Protein AF-A0A832JPB4-F1 (afdb_monomer)

Mean predicted aligned error: 13.83 Å

Sequence (116 aa):
MLIVQRLRRESSRRLRVWVLDAMLLGGAGLLALEHLWAGEIVPWPPFLTSMAAAADLVAILNETLFVGGALTVATTGVWALILLATKTNSRTWSLKETDLLGKPFKRLAQNNRAPS

Foldseek 3Di:
DVVVVVVVVVVVVVVLVVVLVCLLCVVVVVVVVVCVVVVCADPDPPRGVPDPDPVVVVVVVVVCCVVSVVVSVVSVVVSVVVVVVVVVVVVVVVVCVCVVVVVVVVVVVVVVPDDD

Structure (mmCIF, N/CA/C/O backbone):
data_AF-A0A832JPB4-F1
#
_entry.id   AF-A0A832JPB4-F1
#
loop_
_atom_site.group_PDB
_atom_site.id
_atom_site.type_symbol
_atom_site.label_atom_id
_atom_site.label_alt_id
_atom_site.label_comp_id
_atom_site.label_asym_id
_atom_site.label_entity_id
_atom_site.label_seq_id
_atom_site.pdbx_PDB_ins_code
_atom_site.Cartn_x
_atom_site.Cartn_y
_atom_site.Cartn_z
_atom_site.occupancy
_atom_site.B_iso_or_equiv
_atom_site.auth_seq_id
_atom_site.auth_comp_id
_atom_site.auth_asym_id
_atom_site.auth_atom_id
_atom_site.pdbx_PDB_model_num
ATOM 1 N N . MET A 1 1 ? -20.373 -15.500 25.242 1.00 54.66 1 MET A N 1
ATOM 2 C CA . MET A 1 1 ? -19.870 -14.109 25.092 1.00 54.66 1 MET A CA 1
ATOM 3 C C . MET A 1 1 ? -18.379 -14.009 24.709 1.00 54.66 1 MET A C 1
ATOM 5 O O . MET A 1 1 ? -18.034 -13.118 23.945 1.00 54.66 1 MET A O 1
ATOM 9 N N . LEU A 1 2 ? -17.494 -14.918 25.153 1.00 61.34 2 LEU A N 1
ATOM 10 C CA . LEU A 1 2 ? -16.043 -14.856 24.860 1.00 61.34 2 LEU A CA 1
ATOM 11 C C . LEU A 1 2 ? -15.645 -15.213 23.409 1.00 61.34 2 LEU A C 1
ATOM 13 O O . LEU A 1 2 ? -14.670 -14.674 22.890 1.00 61.34 2 LEU A O 1
ATOM 17 N N . ILE A 1 3 ? -16.415 -16.069 22.731 1.00 63.91 3 ILE A N 1
ATOM 18 C CA . ILE A 1 3 ? -16.134 -16.502 21.346 1.00 63.91 3 ILE A CA 1
ATOM 19 C C . ILE A 1 3 ? -16.337 -15.346 20.350 1.00 63.91 3 ILE A C 1
ATOM 21 O O . ILE A 1 3 ? -15.489 -15.094 19.497 1.00 63.91 3 ILE A O 1
ATOM 25 N N . VAL A 1 4 ? -17.405 -14.563 20.532 1.00 62.31 4 VAL A N 1
ATOM 26 C CA . VAL A 1 4 ? -17.735 -13.403 19.684 1.00 62.31 4 VAL A CA 1
ATOM 27 C C . VAL A 1 4 ? -16.668 -12.303 19.785 1.00 62.31 4 VAL A C 1
ATOM 29 O O . VAL A 1 4 ? -16.309 -11.683 18.785 1.00 62.31 4 VAL A O 1
ATOM 32 N N . GLN A 1 5 ? -16.095 -12.083 20.975 1.00 57.41 5 GLN A N 1
ATOM 33 C CA . GLN A 1 5 ? -15.047 -11.073 21.157 1.00 57.41 5 GLN A CA 1
ATOM 34 C C . GLN A 1 5 ? -13.697 -11.466 20.538 1.00 57.41 5 GLN A C 1
ATOM 36 O O . GLN A 1 5 ? -12.973 -10.581 20.073 1.00 57.41 5 GLN A O 1
ATOM 41 N N . ARG A 1 6 ? -13.359 -12.765 20.485 1.00 58.19 6 ARG A N 1
ATOM 42 C CA . ARG A 1 6 ? -12.146 -13.236 19.790 1.00 58.19 6 ARG A CA 1
ATOM 43 C C . ARG A 1 6 ? -12.234 -13.004 18.285 1.00 58.19 6 ARG A C 1
ATOM 45 O O . ARG A 1 6 ? -11.305 -12.428 17.725 1.00 58.19 6 ARG A O 1
ATOM 52 N N . LEU A 1 7 ? -13.363 -13.350 17.661 1.00 61.03 7 LEU A N 1
ATOM 53 C CA . LEU A 1 7 ? -13.572 -13.107 16.228 1.00 61.03 7 LEU A CA 1
ATOM 54 C C . LEU A 1 7 ? -13.488 -11.616 15.876 1.00 61.03 7 LEU A C 1
ATOM 56 O O . LEU A 1 7 ? -12.812 -11.237 14.923 1.00 61.03 7 LEU A O 1
ATOM 60 N N . ARG A 1 8 ? -14.106 -10.747 16.685 1.00 56.47 8 ARG A N 1
ATOM 61 C CA . ARG A 1 8 ? -14.112 -9.298 16.432 1.00 56.47 8 ARG A CA 1
ATOM 62 C C . ARG A 1 8 ? -12.712 -8.671 16.493 1.00 56.47 8 ARG A C 1
ATOM 64 O O . ARG A 1 8 ? -12.406 -7.765 15.715 1.00 56.47 8 ARG A O 1
ATOM 71 N N . ARG A 1 9 ? -11.854 -9.135 17.411 1.00 58.81 9 ARG A N 1
ATOM 72 C CA . ARG A 1 9 ? -10.489 -8.606 17.585 1.00 58.81 9 ARG A CA 1
ATOM 73 C C . ARG A 1 9 ? -9.559 -9.052 16.449 1.00 58.81 9 ARG A C 1
ATOM 75 O O . ARG A 1 9 ? -8.746 -8.249 15.992 1.00 58.81 9 ARG A O 1
ATOM 82 N N . GLU A 1 10 ? -9.745 -10.273 15.956 1.00 60.66 10 GLU A N 1
ATOM 83 C CA . GLU A 1 10 ? -9.030 -10.815 14.796 1.00 60.66 10 GLU A CA 1
ATOM 84 C C . GLU A 1 10 ? -9.432 -10.090 13.497 1.00 60.66 10 GLU A C 1
ATOM 86 O O . GLU A 1 10 ? -8.568 -9.641 12.740 1.00 60.66 10 GLU A O 1
ATOM 91 N N . SER A 1 11 ? -10.734 -9.842 13.287 1.00 61.16 11 SER A N 1
ATOM 92 C CA . SER A 1 11 ? -11.228 -9.061 12.140 1.00 61.16 11 SER A CA 1
ATOM 93 C C . SER A 1 11 ? -10.682 -7.634 12.107 1.00 61.16 11 SER A C 1
ATOM 95 O O . SER A 1 11 ? -10.333 -7.144 11.039 1.00 61.16 11 SER A O 1
ATOM 97 N N . SER A 1 12 ? -10.547 -6.958 13.254 1.00 61.81 12 SER A N 1
ATOM 98 C CA . SER A 1 12 ? -9.996 -5.592 13.289 1.00 61.81 12 SER A CA 1
ATOM 99 C C . SER A 1 12 ? -8.517 -5.533 12.889 1.00 61.81 12 SER A C 1
ATOM 101 O O . SER A 1 12 ? -8.063 -4.508 12.380 1.00 61.81 12 SER A O 1
ATOM 103 N N . ARG A 1 13 ? -7.752 -6.607 13.117 1.00 65.81 13 ARG A N 1
ATOM 104 C CA . ARG A 1 13 ? -6.349 -6.692 12.693 1.00 65.81 13 ARG A CA 1
ATOM 105 C C . ARG A 1 13 ? -6.253 -6.977 11.195 1.00 65.81 13 ARG A C 1
ATOM 107 O O . ARG A 1 13 ? -5.493 -6.305 10.507 1.00 65.81 13 ARG A O 1
ATOM 114 N N . ARG A 1 14 ? -7.100 -7.882 10.695 1.00 72.38 14 ARG A N 1
ATOM 115 C CA . ARG A 1 14 ? -7.224 -8.200 9.263 1.00 72.38 14 ARG A CA 1
ATOM 116 C C . ARG A 1 14 ? -7.660 -6.997 8.433 1.00 72.38 14 ARG A C 1
ATOM 118 O O . ARG A 1 14 ? -7.049 -6.733 7.412 1.00 72.38 14 ARG A O 1
ATOM 125 N N . LEU A 1 15 ? -8.630 -6.217 8.912 1.00 73.75 15 LEU A N 1
ATOM 126 C CA . LEU A 1 15 ? -9.075 -4.993 8.238 1.00 73.75 15 LEU A CA 1
ATOM 127 C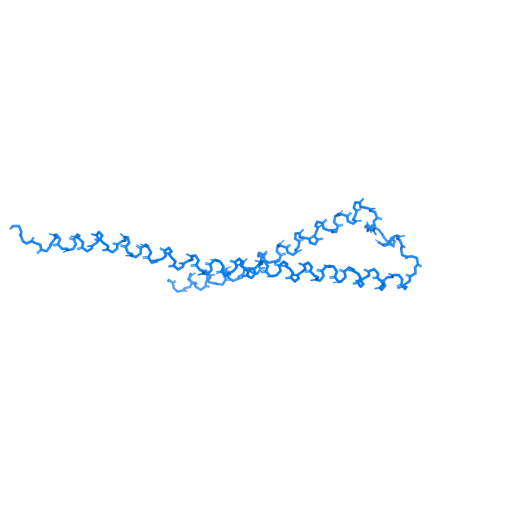 C . LEU A 1 15 ? -7.956 -3.950 8.119 1.00 73.75 15 LEU A C 1
ATOM 129 O O . LEU A 1 15 ? -7.853 -3.290 7.097 1.00 73.75 15 LEU A O 1
ATOM 133 N N . ARG A 1 16 ? -7.087 -3.812 9.129 1.00 76.75 16 ARG A N 1
ATOM 134 C CA . ARG A 1 16 ? -5.959 -2.864 9.067 1.00 76.75 16 ARG A CA 1
ATOM 135 C C . ARG A 1 16 ? -4.932 -3.246 8.013 1.00 76.75 16 ARG A C 1
ATOM 137 O O . ARG A 1 16 ? -4.450 -2.363 7.315 1.00 76.75 16 ARG A O 1
ATOM 144 N N . VAL A 1 17 ? -4.607 -4.535 7.925 1.00 80.81 17 VAL A N 1
ATOM 145 C CA . VAL A 1 17 ? -3.699 -5.063 6.899 1.00 80.81 17 VAL A CA 1
ATOM 146 C C . VAL A 1 17 ? -4.343 -4.931 5.520 1.00 80.81 17 VAL A C 1
ATOM 148 O O . VAL A 1 17 ? -3.723 -4.411 4.608 1.00 80.81 17 VAL A O 1
ATOM 151 N N . TRP A 1 18 ? -5.629 -5.259 5.407 1.00 86.25 18 TRP A N 1
ATOM 152 C CA . TRP A 1 18 ? -6.374 -5.127 4.159 1.00 86.25 18 TRP A CA 1
ATOM 153 C C . TRP A 1 18 ? -6.443 -3.683 3.637 1.00 86.25 18 TRP A C 1
ATOM 155 O O . TRP A 1 18 ? -6.336 -3.466 2.438 1.00 86.25 18 TRP A O 1
ATOM 165 N N . VAL A 1 19 ? -6.575 -2.679 4.514 1.00 84.31 19 VAL A N 1
ATOM 166 C CA . VAL A 1 19 ? -6.531 -1.261 4.105 1.00 84.31 19 VAL A CA 1
ATOM 167 C C . VAL A 1 19 ? -5.171 -0.893 3.505 1.00 84.31 19 VAL A C 1
ATOM 169 O O . VAL A 1 19 ? -5.125 -0.150 2.529 1.00 84.31 19 VAL A O 1
ATOM 172 N N . LEU A 1 20 ? -4.074 -1.413 4.065 1.00 86.69 20 LEU A N 1
ATOM 173 C CA . LEU A 1 20 ? -2.735 -1.193 3.517 1.00 86.69 20 LEU A CA 1
ATOM 174 C C . LEU A 1 20 ? -2.599 -1.855 2.140 1.00 86.69 20 LEU A C 1
ATOM 176 O O . LEU A 1 20 ? -2.206 -1.185 1.188 1.00 86.69 20 LEU A O 1
ATOM 180 N N . ASP A 1 21 ? -3.006 -3.123 2.023 1.00 88.88 21 ASP A N 1
ATOM 181 C CA . ASP A 1 21 ? -2.997 -3.860 0.754 1.00 88.88 21 ASP A CA 1
ATOM 182 C C . ASP A 1 21 ? -3.836 -3.149 -0.317 1.00 88.88 21 ASP A C 1
ATOM 184 O O . ASP A 1 21 ? -3.402 -3.029 -1.459 1.00 88.88 21 ASP A O 1
ATOM 188 N N . ALA A 1 22 ? -5.007 -2.615 0.043 1.00 87.75 22 ALA A N 1
ATOM 189 C CA . ALA A 1 22 ? -5.867 -1.870 -0.874 1.00 87.75 22 ALA A CA 1
ATOM 190 C C . ALA A 1 22 ? -5.234 -0.547 -1.343 1.00 87.75 22 ALA A C 1
ATOM 192 O O . ALA A 1 22 ? -5.371 -0.196 -2.513 1.00 87.75 22 ALA A O 1
ATOM 193 N N . MET A 1 23 ? -4.525 0.179 -0.468 1.00 86.00 23 MET A N 1
ATOM 194 C CA . MET A 1 23 ? -3.803 1.401 -0.855 1.00 86.00 23 MET A CA 1
ATOM 195 C C . MET A 1 23 ? -2.623 1.094 -1.786 1.00 86.00 23 MET A C 1
ATOM 197 O O . MET A 1 23 ? -2.419 1.807 -2.768 1.00 86.00 23 MET A O 1
ATOM 201 N N . LEU A 1 24 ? -1.887 0.013 -1.517 1.00 88.31 24 LEU A N 1
ATOM 202 C CA . LEU A 1 24 ? -0.766 -0.440 -2.346 1.00 88.31 24 LEU A CA 1
ATOM 203 C C . LEU A 1 24 ? -1.229 -0.950 -3.713 1.00 88.31 24 LEU A C 1
ATOM 205 O O . LEU A 1 24 ? -0.716 -0.502 -4.735 1.00 88.31 24 LEU A O 1
ATOM 209 N N . LEU A 1 25 ? -2.224 -1.839 -3.743 1.00 87.62 25 LEU A N 1
ATOM 210 C CA . LEU A 1 25 ? -2.784 -2.372 -4.987 1.00 87.62 25 LEU A CA 1
ATOM 211 C C . LEU A 1 25 ? -3.509 -1.297 -5.796 1.00 87.62 25 LEU A C 1
ATOM 213 O O . LEU A 1 25 ? -3.417 -1.299 -7.019 1.00 87.62 25 LEU A O 1
ATOM 217 N N . GLY A 1 26 ? -4.196 -0.363 -5.133 1.00 89.56 26 GLY A N 1
ATOM 218 C CA . GLY A 1 26 ? -4.830 0.775 -5.792 1.00 89.56 26 GLY A CA 1
ATOM 219 C C . GLY A 1 26 ? -3.809 1.680 -6.482 1.00 89.56 26 GLY A C 1
ATOM 220 O O . GLY A 1 26 ? -3.982 2.003 -7.654 1.00 89.56 26 GLY A O 1
ATOM 221 N N . GLY A 1 27 ? -2.722 2.038 -5.789 1.00 84.50 27 GLY A N 1
ATOM 222 C CA . GLY A 1 27 ? -1.639 2.842 -6.364 1.00 84.50 27 GLY A CA 1
ATOM 223 C C . GLY A 1 27 ? -0.892 2.121 -7.490 1.00 84.50 27 GLY A C 1
ATOM 224 O O . GLY A 1 27 ? -0.705 2.687 -8.564 1.00 84.50 27 GLY A O 1
ATOM 225 N N . ALA A 1 28 ? -0.527 0.853 -7.279 1.00 85.50 28 ALA A N 1
ATOM 226 C CA . ALA A 1 28 ? 0.163 0.041 -8.281 1.00 85.50 28 ALA A CA 1
ATOM 227 C C . ALA A 1 28 ? -0.699 -0.209 -9.529 1.00 85.50 28 ALA A C 1
ATOM 229 O O . ALA A 1 28 ? -0.196 -0.136 -10.647 1.00 85.50 28 ALA A O 1
ATOM 230 N N . GLY A 1 29 ? -1.999 -0.464 -9.354 1.00 85.56 29 GLY A N 1
ATOM 231 C CA . GLY A 1 29 ? -2.933 -0.664 -10.461 1.00 85.56 29 GLY A CA 1
ATOM 232 C C . GLY A 1 29 ? -3.129 0.593 -11.309 1.00 85.56 29 GLY A C 1
ATOM 233 O O . GLY A 1 29 ? -3.163 0.494 -12.533 1.00 85.56 29 GLY A O 1
ATOM 234 N N . LEU A 1 30 ? -3.208 1.773 -10.681 1.00 85.25 30 LEU A N 1
ATOM 235 C CA . LEU A 1 30 ? -3.323 3.043 -11.405 1.00 85.25 30 LEU A CA 1
ATOM 236 C C . LEU A 1 30 ? -2.053 3.352 -12.216 1.00 85.25 30 LEU A C 1
ATOM 238 O O . LEU A 1 30 ? -2.162 3.735 -13.377 1.00 85.25 30 LEU A O 1
ATOM 242 N N . LEU A 1 31 ? -0.868 3.123 -11.633 1.00 82.00 31 LEU A N 1
ATOM 243 C CA . LEU A 1 31 ? 0.418 3.272 -12.329 1.00 82.00 31 LEU A CA 1
ATOM 244 C C . LEU A 1 31 ? 0.539 2.297 -13.504 1.00 82.00 31 LEU A C 1
ATOM 246 O O . LEU A 1 31 ? 0.921 2.687 -14.602 1.00 82.00 31 LEU A O 1
ATOM 250 N N . ALA A 1 32 ? 0.191 1.026 -13.290 1.00 79.19 32 ALA A N 1
ATOM 251 C CA . ALA A 1 32 ? 0.228 0.022 -14.349 1.00 79.19 32 ALA A CA 1
ATOM 252 C C . ALA A 1 32 ? -0.715 0.388 -15.504 1.00 79.19 32 ALA A C 1
ATOM 254 O O . ALA A 1 32 ? -0.379 0.166 -16.664 1.00 79.19 32 ALA A O 1
ATOM 255 N N . LEU A 1 33 ? -1.873 0.981 -15.199 1.00 83.69 33 LEU A N 1
ATOM 256 C CA . LEU A 1 33 ? -2.815 1.464 -16.205 1.00 83.69 33 LEU A CA 1
ATOM 257 C C . LEU A 1 33 ? -2.278 2.682 -16.970 1.00 83.69 33 LEU A C 1
ATOM 259 O O . LEU A 1 33 ? -2.459 2.745 -18.183 1.00 83.69 33 LEU A O 1
ATOM 263 N N . GLU A 1 34 ? -1.584 3.607 -16.302 1.00 82.88 34 GLU A N 1
ATOM 264 C CA . GLU A 1 34 ? -0.871 4.711 -16.959 1.00 82.88 34 GLU A CA 1
ATOM 265 C C . GLU A 1 34 ? 0.172 4.185 -17.951 1.00 82.88 34 GLU A C 1
ATOM 267 O O . GLU A 1 34 ? 0.178 4.601 -19.104 1.00 82.88 34 GLU A O 1
ATOM 272 N N . HIS A 1 35 ? 0.984 3.206 -17.550 1.00 73.81 35 HIS A N 1
ATOM 273 C CA . HIS A 1 35 ? 2.036 2.643 -18.405 1.00 73.81 35 HIS A CA 1
ATOM 274 C C . HIS A 1 35 ? 1.466 1.777 -19.545 1.00 73.81 35 HIS A C 1
ATOM 276 O O . HIS A 1 35 ? 2.022 1.735 -20.645 1.00 73.81 35 HIS A O 1
ATOM 282 N N . LEU A 1 36 ? 0.322 1.121 -19.314 1.00 76.31 36 LEU A N 1
ATOM 283 C CA . LEU A 1 36 ? -0.433 0.396 -20.340 1.00 76.31 36 LEU A CA 1
ATOM 284 C C . LEU A 1 36 ? -1.064 1.355 -21.364 1.00 76.31 36 LEU A C 1
ATOM 286 O O . LEU A 1 36 ? -1.075 1.059 -22.556 1.00 76.31 36 LEU A O 1
ATOM 290 N N . TRP A 1 37 ? -1.573 2.509 -20.918 1.00 76.44 37 TRP A N 1
ATOM 291 C CA . TRP A 1 37 ? -2.158 3.532 -21.792 1.00 76.44 37 TRP A CA 1
ATOM 292 C C . TRP A 1 37 ? -1.092 4.355 -22.532 1.00 76.44 37 TRP A C 1
ATOM 294 O O . TRP A 1 37 ? -1.303 4.740 -23.681 1.00 76.44 37 TRP A O 1
ATOM 304 N N . ALA A 1 38 ? 0.063 4.590 -21.903 1.00 75.38 38 ALA A N 1
ATOM 305 C CA . ALA A 1 38 ? 1.222 5.248 -22.505 1.00 75.38 38 ALA A CA 1
ATOM 306 C C . ALA A 1 38 ? 1.918 4.383 -23.575 1.00 75.38 38 ALA A C 1
ATOM 308 O O . ALA A 1 38 ? 2.670 4.910 -24.391 1.00 75.38 38 ALA A O 1
ATOM 309 N N . GLY A 1 39 ? 1.633 3.074 -23.617 1.00 67.50 39 GLY A N 1
ATOM 310 C CA . GLY A 1 39 ? 2.168 2.151 -24.623 1.00 67.50 39 GLY A CA 1
ATOM 311 C C . GLY A 1 39 ? 3.544 1.569 -24.286 1.00 67.50 39 GLY A C 1
ATOM 312 O O . GLY A 1 39 ? 4.196 1.000 -25.161 1.00 67.50 39 GLY A O 1
ATOM 313 N N . GLU A 1 40 ? 3.985 1.689 -23.032 1.00 66.00 40 GLU A N 1
ATOM 314 C CA . GLU A 1 40 ? 5.245 1.113 -22.539 1.00 66.00 40 GLU A CA 1
ATOM 315 C C . GLU A 1 40 ? 5.084 -0.348 -22.097 1.00 66.00 40 GLU A C 1
ATOM 317 O O . GLU A 1 40 ? 6.037 -1.128 -22.154 1.00 66.00 40 GLU A O 1
ATOM 322 N N . ILE A 1 41 ? 3.867 -0.726 -21.692 1.00 66.50 41 ILE A N 1
ATOM 323 C CA . ILE A 1 41 ? 3.497 -2.086 -21.296 1.00 66.50 41 ILE A CA 1
ATOM 324 C C . ILE A 1 41 ? 2.438 -2.609 -22.256 1.00 66.50 41 ILE A C 1
ATOM 326 O O . ILE A 1 41 ? 1.426 -1.958 -22.499 1.00 66.50 41 ILE A O 1
ATOM 330 N N . VAL A 1 42 ? 2.647 -3.813 -22.777 1.00 68.06 42 VAL A N 1
ATOM 331 C CA . VAL A 1 42 ? 1.775 -4.432 -23.777 1.00 68.06 42 VAL A CA 1
ATOM 332 C C . VAL A 1 42 ? 1.361 -5.826 -23.294 1.00 68.06 42 VAL A C 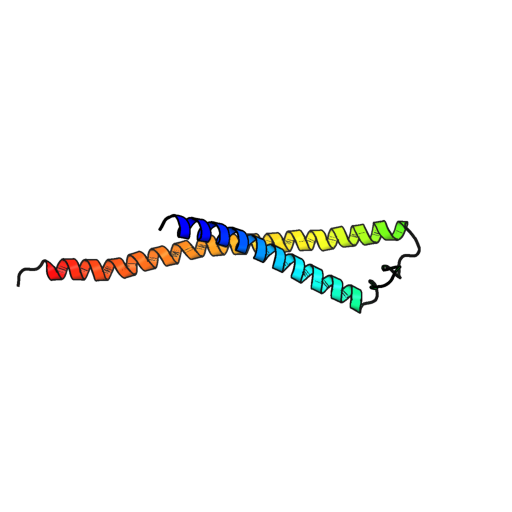1
ATOM 334 O O . VAL A 1 42 ? 2.231 -6.559 -22.843 1.00 68.06 42 VAL A O 1
ATOM 337 N N . PRO A 1 43 ? 0.080 -6.251 -23.362 1.00 68.44 43 PRO A N 1
ATOM 338 C CA . PRO A 1 43 ? -0.366 -7.537 -22.807 1.00 68.44 43 PRO A CA 1
ATOM 339 C C . PRO A 1 43 ? 0.013 -8.760 -23.661 1.00 68.44 43 PRO A C 1
ATOM 341 O O . PRO A 1 43 ? -0.300 -9.889 -23.286 1.00 68.44 43 PRO A O 1
ATOM 344 N N . TRP A 1 44 ? 0.672 -8.552 -24.804 1.00 68.88 44 TRP A N 1
ATOM 345 C CA . TRP A 1 44 ? 1.237 -9.604 -25.644 1.00 68.88 44 TRP A CA 1
ATOM 346 C C . TRP A 1 44 ? 2.772 -9.523 -25.651 1.00 68.88 44 TRP A C 1
ATOM 348 O O . TRP A 1 44 ? 3.335 -8.433 -25.546 1.00 68.88 44 TRP A O 1
ATOM 358 N N . PRO A 1 45 ? 3.475 -10.662 -25.776 1.00 63.66 45 PRO A N 1
ATOM 359 C CA . PRO A 1 45 ? 4.932 -10.672 -25.811 1.00 63.66 45 PRO A CA 1
ATOM 360 C C . PRO A 1 45 ? 5.476 -9.982 -27.081 1.00 63.66 45 PRO A C 1
ATOM 362 O O . PRO A 1 45 ? 4.905 -10.180 -28.157 1.00 63.66 45 PRO A O 1
ATOM 365 N N . PRO A 1 46 ? 6.599 -9.237 -27.001 1.00 65.00 46 PRO A N 1
ATOM 366 C CA . PRO A 1 46 ? 7.381 -8.914 -25.804 1.00 65.00 46 PRO A CA 1
ATOM 367 C C . PRO A 1 46 ? 6.774 -7.709 -25.059 1.00 65.00 46 PRO A C 1
ATOM 369 O O . PRO A 1 46 ? 6.746 -6.605 -25.586 1.00 65.00 46 PRO A O 1
ATOM 372 N N . PHE A 1 47 ? 6.323 -7.922 -23.817 1.00 64.94 47 PHE A N 1
ATOM 373 C CA . PHE A 1 47 ? 5.538 -6.980 -22.995 1.00 64.94 47 PHE A CA 1
ATOM 374 C C . PHE A 1 47 ? 6.197 -5.601 -22.745 1.00 64.94 47 PHE A C 1
ATOM 376 O O . PHE A 1 47 ? 5.535 -4.706 -22.231 1.00 64.94 47 PHE A O 1
ATOM 383 N N . LEU A 1 48 ? 7.482 -5.451 -23.094 1.00 63.88 48 LEU A N 1
ATOM 384 C CA . LEU A 1 48 ? 8.333 -4.265 -22.955 1.00 63.88 48 LEU A CA 1
ATOM 385 C C . LEU A 1 48 ? 8.861 -3.861 -24.341 1.00 63.88 48 LEU A C 1
ATOM 387 O O . LEU A 1 48 ? 10.007 -4.137 -24.704 1.00 63.88 48 LEU A O 1
ATOM 391 N N . THR A 1 49 ? 8.004 -3.254 -25.157 1.00 55.56 49 THR A N 1
ATOM 392 C CA . THR A 1 49 ? 8.281 -2.954 -26.574 1.00 55.56 49 THR A CA 1
ATOM 393 C C . THR A 1 49 ? 9.422 -1.955 -26.804 1.00 55.56 49 THR A C 1
ATOM 395 O O . THR A 1 49 ? 9.947 -1.896 -27.913 1.00 55.56 49 THR A O 1
ATOM 398 N N . SER A 1 50 ? 9.849 -1.206 -25.780 1.00 53.94 50 SER A N 1
ATOM 399 C CA . SER A 1 50 ? 10.970 -0.252 -25.852 1.00 53.94 50 SER A CA 1
ATOM 400 C C . SER A 1 50 ? 12.351 -0.868 -25.582 1.00 53.94 50 SER A C 1
ATOM 402 O O . SER A 1 50 ? 13.363 -0.188 -25.744 1.00 53.94 50 SER A O 1
ATOM 404 N N . MET A 1 51 ? 12.432 -2.145 -25.195 1.00 56.50 51 MET A N 1
ATOM 405 C CA . MET A 1 51 ? 13.657 -2.739 -24.648 1.00 56.50 51 MET A CA 1
ATOM 406 C C . MET A 1 51 ? 14.269 -3.766 -25.597 1.00 56.50 51 MET A C 1
ATOM 408 O O . MET A 1 51 ? 14.055 -4.970 -25.470 1.00 56.50 51 MET A O 1
ATOM 412 N N . ALA A 1 52 ? 15.057 -3.293 -26.561 1.00 56.16 52 ALA A N 1
ATOM 413 C CA . ALA A 1 52 ? 15.773 -4.163 -27.495 1.00 56.16 52 ALA A CA 1
ATOM 414 C C . ALA A 1 52 ? 17.044 -4.810 -26.887 1.00 56.16 52 ALA A C 1
ATOM 416 O O . ALA A 1 52 ? 17.578 -5.752 -27.473 1.00 56.16 52 ALA A O 1
ATOM 417 N N . ALA A 1 53 ? 17.525 -4.352 -25.718 1.00 58.81 53 ALA A N 1
ATOM 418 C CA . AL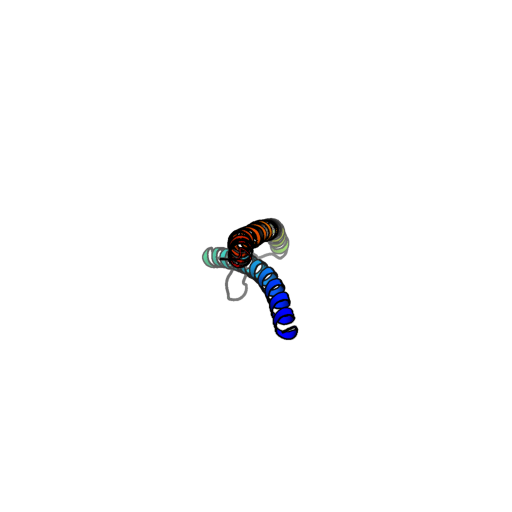A A 1 53 ? 18.731 -4.855 -25.050 1.00 58.81 53 ALA A CA 1
ATOM 419 C C . ALA A 1 53 ? 18.524 -5.104 -23.539 1.00 58.81 53 ALA A C 1
ATOM 421 O O . ALA A 1 53 ? 17.935 -4.298 -22.826 1.00 58.81 53 ALA A O 1
ATOM 422 N N . ALA A 1 54 ? 19.076 -6.207 -23.016 1.00 58.97 54 ALA A N 1
ATOM 423 C CA . ALA A 1 54 ? 18.962 -6.593 -21.601 1.00 58.97 54 ALA A CA 1
ATOM 424 C C . ALA A 1 54 ? 19.631 -5.608 -20.615 1.00 58.97 54 ALA A C 1
ATOM 426 O O . ALA A 1 54 ? 19.307 -5.612 -19.430 1.00 58.97 54 ALA A O 1
ATOM 427 N N . ALA A 1 55 ? 20.557 -4.767 -21.089 1.00 60.78 55 ALA A N 1
ATOM 428 C CA . ALA A 1 55 ? 21.206 -3.735 -20.278 1.00 60.78 55 ALA A CA 1
ATOM 429 C C . ALA A 1 55 ? 20.236 -2.604 -19.902 1.00 60.78 55 ALA A C 1
ATOM 431 O O . ALA A 1 55 ? 20.246 -2.146 -18.760 1.00 60.78 55 ALA A O 1
ATOM 432 N N . ASP A 1 56 ? 19.342 -2.230 -20.820 1.00 65.25 56 ASP A N 1
ATOM 433 C CA . ASP A 1 56 ? 18.316 -1.223 -20.551 1.00 65.25 56 ASP A CA 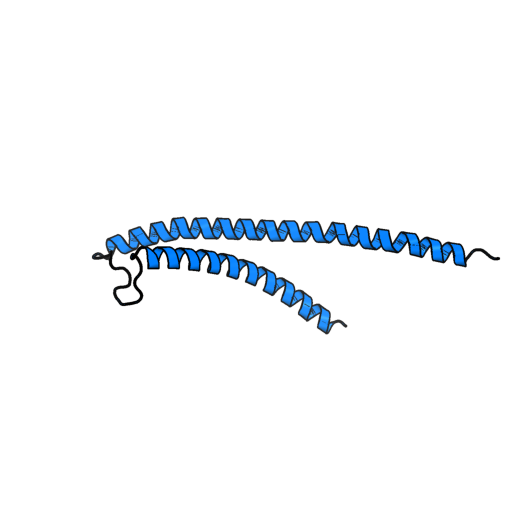1
ATOM 434 C C . ASP A 1 56 ? 17.319 -1.736 -19.505 1.00 65.25 56 ASP A C 1
ATOM 436 O O . ASP A 1 56 ? 16.793 -0.955 -18.714 1.00 65.25 56 ASP A O 1
ATOM 440 N N . LEU A 1 57 ? 17.102 -3.063 -19.441 1.00 69.56 57 LEU A N 1
ATOM 441 C CA . LEU A 1 57 ? 16.149 -3.695 -18.514 1.00 69.56 57 LEU A CA 1
ATOM 442 C C . LEU A 1 57 ? 16.541 -3.420 -17.077 1.00 69.56 57 LEU A C 1
ATOM 444 O O . LEU A 1 57 ? 15.700 -3.048 -16.269 1.00 69.56 57 LEU A O 1
ATOM 448 N N . VAL A 1 58 ? 17.827 -3.5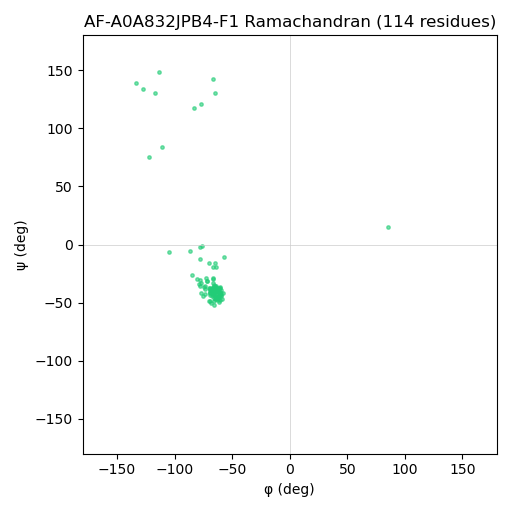54 -16.771 1.00 72.81 58 VAL A N 1
ATOM 449 C CA . VAL A 1 58 ? 18.348 -3.311 -15.427 1.00 72.81 58 VAL A CA 1
ATOM 450 C C . VAL A 1 58 ? 18.219 -1.834 -15.045 1.00 72.81 58 VAL A C 1
ATOM 452 O O . VAL A 1 58 ? 17.885 -1.540 -13.898 1.00 72.81 58 VAL A O 1
ATOM 455 N N . ALA A 1 59 ? 18.432 -0.913 -15.990 1.00 75.00 59 ALA A N 1
ATOM 456 C CA . ALA A 1 59 ? 18.306 0.522 -15.745 1.00 75.00 59 ALA A CA 1
ATOM 457 C C . ALA A 1 59 ? 16.854 0.926 -15.430 1.00 75.00 59 ALA A C 1
ATOM 459 O O . ALA A 1 59 ? 16.600 1.495 -14.366 1.00 75.00 59 ALA A O 1
ATOM 460 N N . ILE A 1 60 ? 15.894 0.537 -16.277 1.00 73.56 60 ILE A N 1
ATOM 461 C CA . ILE A 1 60 ? 14.465 0.844 -16.074 1.00 73.56 60 ILE A CA 1
ATOM 462 C C . ILE A 1 60 ? 13.927 0.161 -14.814 1.00 73.56 60 ILE A C 1
ATOM 464 O O . ILE A 1 60 ? 13.154 0.755 -14.057 1.00 73.56 60 ILE A O 1
ATOM 468 N N . LEU A 1 61 ? 14.360 -1.074 -14.537 1.00 80.06 61 LEU A N 1
ATOM 469 C CA . LEU A 1 61 ? 13.945 -1.779 -13.329 1.00 80.06 61 LEU A CA 1
ATOM 470 C C . LEU A 1 61 ? 14.450 -1.065 -12.077 1.00 80.06 61 LEU A C 1
ATOM 472 O O . LEU A 1 61 ? 13.697 -0.956 -11.118 1.00 80.06 61 LEU A O 1
ATOM 476 N N . ASN A 1 62 ? 15.684 -0.554 -12.084 1.00 82.62 62 ASN A N 1
ATOM 477 C CA . ASN A 1 62 ? 16.254 0.173 -10.952 1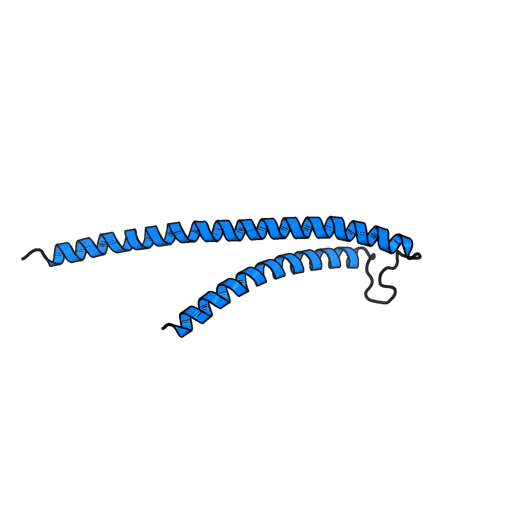.00 82.62 62 ASN A CA 1
ATOM 478 C C . ASN A 1 62 ? 15.551 1.519 -10.714 1.00 82.62 62 ASN A C 1
ATOM 480 O O . ASN A 1 62 ? 15.259 1.862 -9.568 1.00 82.62 62 ASN A O 1
ATOM 484 N N . GLU A 1 63 ? 15.214 2.250 -11.777 1.00 80.19 63 GLU A N 1
ATOM 485 C CA . GLU A 1 63 ? 14.426 3.487 -11.681 1.00 80.19 63 GLU A CA 1
ATOM 486 C C . GLU A 1 63 ? 13.017 3.212 -11.144 1.00 80.19 63 GLU A C 1
ATOM 488 O O . GLU A 1 63 ? 12.563 3.865 -10.200 1.00 80.19 63 GLU A O 1
ATOM 493 N N . THR A 1 64 ? 12.364 2.168 -11.657 1.00 82.44 64 THR A N 1
ATOM 494 C CA . THR A 1 64 ? 11.036 1.734 -11.204 1.00 82.44 64 THR A CA 1
ATOM 495 C C . THR A 1 64 ? 11.070 1.239 -9.756 1.00 82.44 64 THR A C 1
ATOM 497 O O . THR A 1 64 ? 10.160 1.533 -8.980 1.00 82.44 64 THR A O 1
ATOM 500 N N . LEU A 1 65 ? 12.131 0.532 -9.348 1.00 84.31 65 LEU A N 1
ATOM 501 C CA . LEU A 1 65 ? 12.316 0.088 -7.964 1.00 84.31 65 LEU A CA 1
ATOM 502 C C . LEU A 1 65 ? 12.520 1.273 -7.025 1.00 84.31 65 LEU A C 1
ATOM 504 O O . LEU A 1 65 ? 12.002 1.269 -5.910 1.00 84.31 65 LEU A O 1
ATOM 508 N N . PHE A 1 66 ? 13.281 2.276 -7.457 1.00 86.69 66 PHE A N 1
ATOM 509 C CA . PHE A 1 66 ? 13.575 3.444 -6.642 1.00 86.69 66 PHE A CA 1
ATOM 510 C C . PHE A 1 66 ? 12.327 4.315 -6.456 1.00 86.69 66 PHE A C 1
ATOM 512 O O . PHE A 1 66 ? 11.960 4.635 -5.324 1.00 86.69 66 PHE A O 1
ATOM 519 N N . VAL A 1 67 ? 11.620 4.629 -7.546 1.00 86.44 67 VAL A N 1
ATOM 520 C CA . VAL A 1 67 ? 10.392 5.439 -7.515 1.00 86.44 67 VAL A CA 1
ATOM 521 C C . VAL A 1 67 ? 9.240 4.674 -6.855 1.00 86.44 67 VAL A C 1
ATOM 523 O O . VAL A 1 67 ? 8.607 5.180 -5.925 1.00 86.44 67 VAL A O 1
ATOM 526 N N . GLY A 1 68 ? 9.001 3.426 -7.265 1.00 83.62 68 GLY A N 1
ATOM 527 C CA . GLY A 1 68 ? 7.971 2.563 -6.683 1.00 83.62 68 GLY A CA 1
ATOM 528 C C . GLY A 1 68 ? 8.252 2.210 -5.219 1.00 83.62 68 GLY A C 1
ATOM 529 O O . GLY A 1 68 ? 7.339 2.184 -4.388 1.00 83.62 68 GLY A O 1
ATOM 530 N N . GLY A 1 69 ? 9.523 2.013 -4.866 1.00 86.81 69 GLY A N 1
ATOM 531 C CA . GLY A 1 69 ? 9.973 1.810 -3.491 1.00 86.81 69 GLY A CA 1
ATOM 532 C C . GLY A 1 69 ? 9.732 3.041 -2.619 1.00 86.81 69 GLY A C 1
ATOM 533 O O . GLY A 1 69 ? 9.166 2.916 -1.530 1.00 86.81 69 GLY A O 1
ATOM 534 N N . ALA A 1 70 ? 10.065 4.239 -3.109 1.00 88.56 70 ALA A N 1
ATOM 535 C CA . ALA A 1 70 ? 9.781 5.491 -2.408 1.00 88.56 70 ALA A CA 1
ATOM 536 C C . ALA A 1 70 ? 8.271 5.687 -2.167 1.00 88.56 70 ALA A C 1
ATOM 538 O O . ALA A 1 70 ? 7.858 6.004 -1.047 1.00 88.56 70 ALA A O 1
ATOM 539 N N . LEU A 1 71 ? 7.436 5.414 -3.176 1.00 88.50 71 LEU A N 1
ATOM 540 C CA . LEU A 1 71 ? 5.969 5.441 -3.071 1.00 88.50 71 LEU A CA 1
ATOM 541 C C . LEU A 1 71 ? 5.428 4.424 -2.055 1.00 88.50 71 LEU A C 1
ATOM 543 O O . LEU A 1 71 ? 4.520 4.739 -1.280 1.00 88.50 71 LEU A O 1
ATOM 547 N N . THR A 1 72 ? 6.010 3.226 -2.010 1.00 88.94 72 THR A N 1
ATOM 548 C CA . THR A 1 72 ? 5.649 2.168 -1.052 1.00 88.94 72 THR A CA 1
ATOM 549 C C . THR A 1 72 ? 5.945 2.597 0.385 1.00 88.94 72 THR A C 1
ATOM 551 O O . THR A 1 72 ? 5.094 2.460 1.273 1.00 88.94 72 THR A O 1
ATOM 554 N N . VAL A 1 73 ? 7.128 3.173 0.621 1.00 90.69 73 VAL A N 1
ATOM 555 C CA . VAL A 1 73 ? 7.529 3.697 1.935 1.00 90.69 73 VAL A CA 1
ATOM 556 C C . VAL A 1 73 ? 6.622 4.854 2.357 1.00 90.69 73 VAL A C 1
ATOM 558 O O . VAL A 1 73 ? 6.118 4.855 3.483 1.00 90.69 73 VAL A O 1
ATOM 561 N N . ALA A 1 74 ? 6.349 5.798 1.453 1.00 90.31 74 ALA A N 1
ATOM 562 C CA . ALA A 1 74 ? 5.460 6.927 1.719 1.00 90.31 74 ALA A CA 1
ATOM 563 C C . ALA A 1 74 ? 4.035 6.466 2.077 1.00 90.31 74 ALA A C 1
ATOM 565 O O . ALA A 1 74 ? 3.490 6.877 3.105 1.00 90.31 74 ALA A O 1
ATOM 566 N N . THR A 1 75 ? 3.460 5.551 1.291 1.00 89.44 75 THR A N 1
ATOM 567 C CA . THR A 1 75 ? 2.119 4.985 1.525 1.00 89.44 75 THR A CA 1
ATOM 568 C C . THR A 1 75 ? 2.038 4.258 2.868 1.00 89.44 75 THR A C 1
ATOM 570 O O . THR A 1 75 ? 1.093 4.456 3.637 1.00 89.44 75 THR A O 1
ATOM 573 N N . THR A 1 76 ? 3.067 3.478 3.208 1.00 89.25 76 THR A N 1
ATOM 574 C CA . THR A 1 76 ? 3.159 2.790 4.506 1.00 89.25 76 THR A CA 1
ATOM 575 C C . THR A 1 76 ? 3.241 3.788 5.668 1.00 89.25 76 THR A C 1
ATOM 577 O O . THR A 1 76 ? 2.617 3.580 6.713 1.00 89.25 76 THR A O 1
ATOM 580 N N . GLY A 1 77 ? 3.951 4.906 5.485 1.00 91.75 77 GLY A N 1
ATOM 581 C CA . GLY A 1 77 ? 4.010 6.003 6.454 1.00 91.75 77 GLY A CA 1
ATOM 582 C C . GLY A 1 77 ? 2.645 6.654 6.698 1.00 91.75 77 GLY A C 1
ATOM 583 O O . GLY A 1 77 ? 2.238 6.829 7.850 1.00 91.75 77 GLY A O 1
ATOM 584 N N . VAL A 1 78 ? 1.891 6.943 5.633 1.00 90.75 78 VAL A N 1
ATOM 585 C CA . VAL A 1 78 ? 0.520 7.477 5.736 1.00 90.75 78 VAL A CA 1
ATOM 586 C C . VAL A 1 78 ? -0.400 6.496 6.466 1.00 90.75 78 VAL A C 1
ATOM 588 O O . VAL A 1 78 ? -1.139 6.891 7.370 1.00 90.75 78 VAL A O 1
ATOM 591 N N . TRP A 1 79 ? -0.318 5.203 6.152 1.00 90.19 79 TRP A N 1
ATOM 592 C CA . TRP A 1 79 ? -1.076 4.174 6.864 1.00 90.19 79 TRP A CA 1
ATOM 593 C C . TRP A 1 79 ? -0.734 4.126 8.362 1.00 90.19 79 TRP A C 1
ATOM 595 O O . TRP A 1 79 ? -1.636 4.064 9.205 1.00 90.19 79 TRP A O 1
ATOM 605 N N . ALA A 1 80 ? 0.548 4.236 8.721 1.00 88.44 80 ALA A N 1
ATOM 606 C CA . ALA A 1 80 ? 0.976 4.295 10.118 1.00 88.44 80 ALA A CA 1
ATOM 607 C C . ALA A 1 80 ? 0.398 5.520 10.857 1.00 88.44 80 ALA A C 1
ATOM 609 O O . ALA A 1 80 ? -0.032 5.396 12.010 1.00 88.44 80 ALA A O 1
ATOM 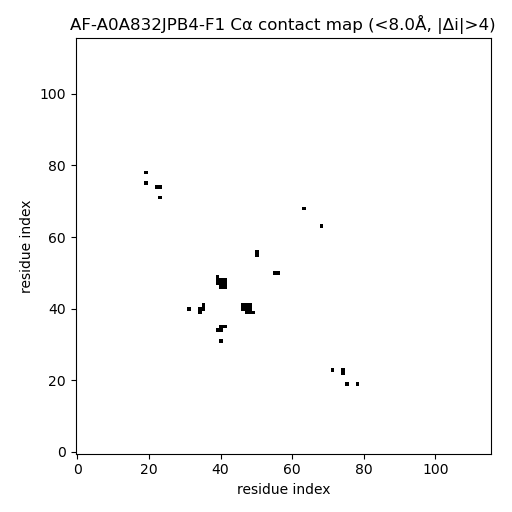610 N N . LEU A 1 81 ? 0.305 6.679 10.193 1.00 88.81 81 LEU A N 1
ATOM 611 C CA . LEU A 1 81 ? -0.353 7.871 10.744 1.00 88.81 81 LEU A CA 1
ATOM 612 C C . LEU A 1 81 ? -1.852 7.643 10.984 1.00 88.81 81 LEU A C 1
ATOM 614 O O . LEU A 1 81 ? -2.361 7.994 12.051 1.00 88.81 81 LEU A O 1
ATOM 618 N N . ILE A 1 82 ? -2.552 6.996 10.046 1.00 86.38 82 ILE A N 1
ATOM 619 C CA . ILE A 1 82 ? -3.975 6.643 10.193 1.00 86.38 82 ILE A CA 1
ATOM 620 C C . ILE A 1 82 ? -4.182 5.711 11.400 1.00 86.38 82 ILE A C 1
ATOM 622 O O . ILE A 1 82 ? -5.118 5.899 12.191 1.00 86.38 82 ILE A O 1
ATOM 626 N N . LEU A 1 83 ? -3.291 4.734 11.601 1.00 86.25 83 LEU A N 1
ATOM 627 C CA . LEU A 1 83 ? -3.322 3.858 12.777 1.00 86.25 83 LEU A CA 1
ATOM 628 C C . LEU A 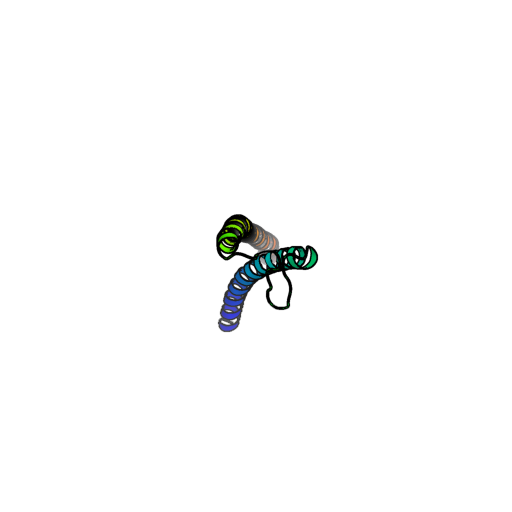1 83 ? -3.103 4.619 14.089 1.00 86.25 83 LEU A C 1
ATOM 630 O O . LEU A 1 83 ? -3.749 4.323 15.101 1.00 86.25 83 LEU A O 1
ATOM 634 N N . LEU A 1 84 ? -2.203 5.600 14.089 1.00 84.62 84 LEU A N 1
ATOM 635 C CA . LEU A 1 84 ? -1.932 6.411 15.270 1.00 84.62 84 LEU A CA 1
ATOM 636 C C . LEU A 1 84 ? -3.124 7.321 15.605 1.00 84.62 84 LEU A C 1
ATOM 638 O O . LEU A 1 84 ? -3.549 7.383 16.761 1.00 84.62 84 LEU A O 1
ATOM 642 N N . ALA A 1 85 ? -3.724 7.951 14.593 1.00 84.00 85 ALA A N 1
ATOM 643 C CA . ALA A 1 85 ? -4.902 8.803 14.743 1.00 84.00 85 ALA A CA 1
ATOM 644 C C . ALA A 1 85 ? -6.118 8.025 15.279 1.00 84.00 85 ALA A C 1
ATOM 646 O O . ALA A 1 85 ? -6.779 8.459 16.228 1.00 84.00 85 ALA A O 1
ATOM 647 N N . THR A 1 86 ? -6.382 6.832 14.740 1.00 79.94 86 THR A N 1
ATOM 648 C CA . THR A 1 86 ? -7.491 5.970 15.196 1.00 79.94 86 THR A CA 1
ATOM 649 C C . THR A 1 86 ? -7.297 5.457 16.627 1.00 79.94 86 THR A C 1
ATOM 651 O O . THR A 1 86 ? -8.265 5.371 17.396 1.00 79.94 86 THR A O 1
ATOM 654 N N . LYS A 1 87 ? -6.052 5.178 17.037 1.00 75.56 87 LYS A N 1
ATOM 655 C CA . LYS A 1 87 ? -5.722 4.828 18.430 1.00 75.56 87 LYS A CA 1
ATOM 656 C C . LYS A 1 87 ? -5.985 5.986 19.400 1.00 75.56 87 LYS A C 1
ATOM 658 O O . LYS A 1 87 ? -6.429 5.745 20.522 1.00 75.56 87 LYS A O 1
ATOM 663 N N . THR A 1 88 ? -5.719 7.222 18.986 1.00 71.81 88 THR A N 1
ATOM 664 C CA . THR A 1 88 ? -5.919 8.413 19.825 1.00 71.81 88 THR A CA 1
ATOM 665 C C . THR A 1 88 ? -7.397 8.782 19.944 1.00 71.81 88 THR A C 1
ATOM 667 O O . THR A 1 88 ? -7.882 9.013 21.052 1.00 71.81 88 THR A O 1
ATOM 670 N N . ASN A 1 89 ? -8.142 8.759 18.835 1.00 63.50 89 ASN A N 1
ATOM 671 C CA . ASN A 1 89 ? -9.551 9.162 18.818 1.00 63.50 89 ASN A CA 1
ATOM 672 C C . ASN A 1 89 ? -10.445 8.228 19.659 1.00 63.50 89 ASN A C 1
ATOM 674 O O . ASN A 1 89 ? -11.355 8.673 20.344 1.00 63.50 89 ASN A O 1
ATOM 678 N N . SER A 1 90 ? -10.162 6.925 19.698 1.00 58.91 90 SER A N 1
ATOM 679 C CA . SER A 1 90 ? -10.981 5.965 20.460 1.00 58.91 90 SER A CA 1
ATOM 680 C C . SER A 1 90 ? -10.934 6.155 21.987 1.00 58.91 90 SER A C 1
ATOM 682 O O . SER A 1 90 ? -11.849 5.715 22.684 1.00 58.91 90 SER A O 1
ATOM 684 N N . ARG A 1 91 ? -9.921 6.843 22.531 1.00 58.59 91 ARG A N 1
ATOM 685 C CA . ARG A 1 91 ? -9.830 7.105 23.979 1.00 58.59 91 ARG A CA 1
ATOM 686 C C . ARG A 1 91 ? -10.732 8.245 24.441 1.00 58.59 91 ARG A C 1
ATOM 688 O O . ARG A 1 91 ? -11.243 8.202 25.554 1.00 58.59 91 ARG A O 1
ATOM 695 N N . THR A 1 92 ? -10.927 9.261 23.607 1.00 58.84 92 THR A N 1
ATOM 696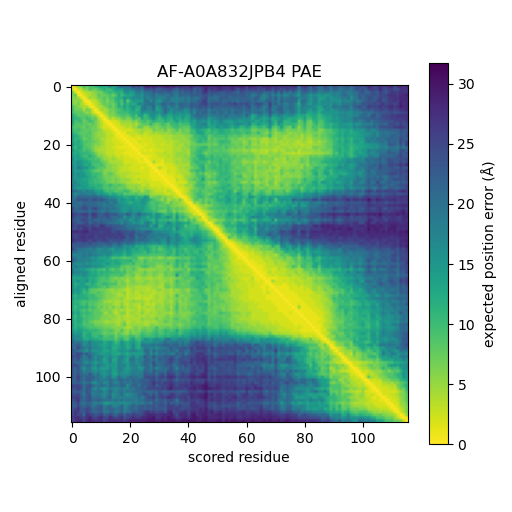 C CA . THR A 1 92 ? -11.642 10.485 23.998 1.00 58.84 92 THR A CA 1
ATOM 697 C C . THR A 1 92 ? -13.157 10.281 24.015 1.00 58.84 92 THR A C 1
ATOM 699 O O . THR A 1 92 ? -13.837 10.789 24.905 1.00 58.84 92 THR A O 1
ATOM 702 N N . TRP A 1 93 ? -13.680 9.472 23.091 1.00 56.88 93 TRP A N 1
ATOM 703 C CA . TRP A 1 93 ? -15.098 9.106 23.038 1.00 56.88 93 TRP A CA 1
ATOM 704 C C . TRP A 1 93 ? -15.515 8.195 24.193 1.00 56.88 93 TRP A C 1
ATOM 706 O O . TRP A 1 93 ? -16.539 8.446 24.823 1.00 56.88 93 TRP A O 1
ATOM 716 N N . SER A 1 94 ? -14.677 7.214 24.545 1.00 61.88 94 SER A N 1
ATOM 717 C CA . SER A 1 94 ? -14.969 6.300 25.654 1.00 61.88 94 SER A CA 1
ATOM 718 C C . SER A 1 94 ? -15.044 7.018 27.005 1.00 61.88 94 SER A C 1
ATOM 720 O O . SER A 1 94 ? -15.866 6.644 27.834 1.00 61.88 94 SER A O 1
ATOM 722 N N . LEU A 1 95 ? -14.214 8.043 27.228 1.00 64.12 95 LEU A N 1
ATOM 723 C CA . LEU A 1 95 ? -14.216 8.823 28.471 1.00 64.12 95 LEU A CA 1
ATOM 724 C C . LEU A 1 95 ? -15.413 9.776 28.552 1.00 64.12 95 LEU A C 1
ATOM 726 O O . LEU A 1 95 ? -15.988 9.950 29.627 1.00 64.12 95 LEU A O 1
ATOM 730 N N . LYS A 1 96 ? -15.826 10.356 27.417 1.00 66.81 96 LYS A N 1
ATOM 731 C CA . LYS A 1 96 ? -17.055 11.150 27.353 1.00 66.81 96 LYS A CA 1
ATOM 732 C C . LYS A 1 96 ? -18.276 10.288 27.637 1.00 66.81 96 LYS A C 1
ATOM 734 O O . LYS A 1 96 ? -19.085 10.680 28.457 1.00 66.81 96 LYS A O 1
ATOM 739 N N . GLU A 1 97 ? -18.408 9.115 27.031 1.00 65.75 97 GLU A N 1
ATOM 740 C CA . GLU A 1 97 ? -19.606 8.282 27.194 1.00 65.75 97 GLU A CA 1
ATOM 741 C C . GLU A 1 97 ? -19.803 7.795 28.638 1.00 65.75 97 GLU A C 1
ATOM 743 O O . GLU A 1 97 ? -20.908 7.880 29.176 1.00 65.75 97 GLU A O 1
ATOM 748 N N . THR A 1 98 ? -18.726 7.400 29.323 1.00 68.12 98 THR A N 1
ATOM 749 C CA . THR A 1 98 ? -18.790 7.036 30.748 1.00 68.12 98 THR A CA 1
ATOM 750 C C . THR A 1 98 ? -19.146 8.220 31.644 1.00 68.12 98 THR A C 1
ATOM 752 O O . THR A 1 98 ? -19.891 8.060 32.611 1.00 68.12 98 THR A O 1
ATOM 755 N N . ASP A 1 99 ? -18.654 9.418 31.320 1.00 75.44 99 ASP A N 1
ATOM 756 C CA . ASP A 1 99 ? -18.930 10.629 32.100 1.00 75.44 99 ASP A CA 1
ATOM 757 C C . ASP A 1 99 ? -20.335 11.201 31.804 1.00 75.44 99 ASP A C 1
ATOM 759 O O . ASP A 1 99 ? -21.001 11.752 32.686 1.00 75.44 99 ASP A O 1
ATOM 763 N N . LEU A 1 100 ? -20.833 11.006 30.578 1.00 73.19 100 LEU A N 1
ATOM 764 C CA . LEU A 1 100 ? -22.177 11.381 30.134 1.00 73.19 100 LEU A CA 1
ATOM 765 C C . LEU A 1 100 ? -23.251 10.450 30.707 1.00 73.19 100 LEU A C 1
ATOM 767 O O . LEU A 1 100 ? -24.307 10.935 31.107 1.00 73.19 100 LEU A O 1
ATOM 771 N N . LEU A 1 101 ? -22.982 9.145 30.801 1.00 72.19 101 LEU A N 1
ATOM 772 C CA . LEU A 1 101 ? -23.902 8.177 31.410 1.00 72.19 101 LEU A CA 1
ATOM 773 C C . LEU A 1 101 ? -23.818 8.168 32.945 1.00 72.19 101 LEU A C 1
ATOM 775 O O . LEU A 1 101 ? -24.825 7.935 33.612 1.00 72.19 101 LEU A O 1
ATOM 779 N N . GLY A 1 102 ? -22.657 8.480 33.530 1.00 76.25 102 GLY A N 1
ATOM 780 C CA . GLY A 1 102 ? -22.463 8.463 34.984 1.00 76.25 102 GLY A CA 1
ATOM 781 C C . GLY A 1 102 ? -23.219 9.566 35.736 1.00 76.25 102 GLY A C 1
ATOM 782 O O . GLY A 1 102 ? -23.808 9.313 36.791 1.00 76.25 102 GLY A O 1
ATOM 783 N N . LYS A 1 103 ? -23.252 10.793 35.197 1.00 79.19 103 LYS A N 1
ATOM 784 C CA . LYS A 1 103 ? -23.917 11.957 35.822 1.00 79.19 103 LYS A CA 1
ATOM 785 C C . LYS A 1 103 ? -25.436 11.793 36.028 1.00 79.19 103 LYS A C 1
ATOM 787 O O . LYS A 1 103 ? -25.899 12.071 37.138 1.00 79.19 103 LYS A O 1
ATOM 792 N N . PRO A 1 104 ? -26.240 11.376 35.029 1.00 76.31 104 PRO A N 1
ATOM 793 C CA . PRO A 1 104 ? -27.679 11.186 35.211 1.00 76.31 104 PRO A CA 1
ATOM 794 C C . PRO A 1 104 ? -27.997 9.983 36.108 1.00 76.31 104 PRO A C 1
ATOM 796 O O . PRO A 1 104 ? -28.884 10.081 36.953 1.00 76.31 104 PRO A O 1
ATOM 799 N N . PHE A 1 105 ? -27.235 8.888 36.011 1.00 76.38 105 PHE A N 1
ATOM 800 C CA . PHE A 1 105 ? -27.474 7.690 36.825 1.00 76.38 105 PHE A CA 1
ATOM 801 C C . PHE A 1 105 ? -27.254 7.955 38.318 1.00 76.38 105 PHE A C 1
ATOM 803 O O . PHE A 1 105 ? -28.050 7.542 39.162 1.00 76.38 105 PHE A O 1
ATOM 810 N N . LYS A 1 106 ? -26.210 8.727 38.649 1.00 77.06 106 LYS A N 1
ATOM 811 C CA . LYS A 1 106 ? -25.929 9.142 40.028 1.00 77.06 106 LYS A CA 1
ATOM 812 C C . LYS A 1 106 ? -27.043 10.023 40.605 1.00 77.06 106 LYS A C 1
ATOM 814 O O . LYS A 1 106 ? -27.405 9.849 41.766 1.00 77.06 106 LYS A O 1
ATOM 819 N N . ARG A 1 107 ? -27.631 10.912 39.791 1.00 75.56 107 ARG A N 1
ATOM 820 C CA . ARG A 1 107 ? -28.781 11.741 40.196 1.00 75.56 107 ARG A CA 1
ATOM 821 C C . ARG A 1 107 ? -30.037 10.915 40.460 1.00 75.56 107 ARG A C 1
ATOM 823 O O . ARG A 1 107 ? -30.707 11.165 41.454 1.00 75.56 107 ARG A O 1
ATOM 830 N N . LEU A 1 108 ? -30.330 9.920 39.625 1.00 73.81 108 LEU A N 1
ATOM 831 C CA . LEU A 1 108 ? -31.480 9.031 39.826 1.00 73.81 108 LEU A CA 1
ATOM 832 C C . LEU A 1 108 ? -31.324 8.182 41.092 1.00 73.81 108 LEU A C 1
ATOM 834 O O . LEU A 1 108 ? -32.262 8.065 41.877 1.00 73.81 108 LEU A O 1
ATOM 838 N N . ALA A 1 109 ? -30.121 7.659 41.334 1.00 77.81 109 ALA A N 1
ATOM 839 C CA . ALA A 1 109 ? -29.821 6.900 42.544 1.00 77.81 109 ALA A CA 1
ATOM 840 C C . ALA A 1 109 ? -29.869 7.758 43.823 1.00 77.81 109 ALA A C 1
ATOM 842 O O . ALA A 1 109 ? -30.242 7.249 44.877 1.00 77.81 109 ALA A O 1
ATOM 843 N N . GLN A 1 110 ? -29.500 9.044 43.747 1.00 79.31 110 GLN A N 1
ATOM 844 C CA . GLN A 1 110 ? -29.638 9.978 44.872 1.00 79.31 110 GLN A CA 1
ATOM 845 C C . GLN A 1 110 ? -31.093 10.391 45.114 1.00 79.31 110 GLN A C 1
ATOM 847 O O . GLN A 1 110 ? -31.519 10.409 46.263 1.00 79.31 110 GLN A O 1
ATOM 852 N N . ASN A 1 111 ? -31.856 10.685 44.058 1.00 74.62 111 ASN A N 1
ATOM 853 C CA . ASN A 1 111 ? -33.250 11.115 44.178 1.00 74.62 111 ASN A CA 1
ATOM 854 C C . ASN A 1 111 ? -34.153 10.002 44.732 1.00 74.62 111 ASN A C 1
ATOM 856 O O . ASN A 1 111 ? -35.014 10.257 45.560 1.00 74.62 111 ASN A O 1
ATOM 860 N N . ASN A 1 112 ? -33.901 8.748 44.346 1.00 73.25 112 ASN A N 1
ATOM 861 C CA . ASN A 1 112 ? -34.659 7.589 44.829 1.00 73.25 112 ASN A CA 1
ATOM 862 C C . ASN A 1 112 ? -34.258 7.134 46.252 1.00 73.25 112 ASN A C 1
ATOM 864 O O . ASN A 1 112 ? -34.797 6.165 46.775 1.00 73.25 112 ASN A O 1
ATOM 868 N N . ARG A 1 113 ? -33.269 7.791 46.876 1.00 73.12 113 ARG A N 1
ATOM 869 C CA . ARG A 1 113 ? -32.829 7.519 48.256 1.00 73.12 113 ARG A CA 1
ATOM 870 C C . ARG A 1 113 ? -33.313 8.590 49.245 1.00 73.12 113 ARG A C 1
ATOM 872 O O . ARG A 1 113 ? -33.101 8.435 50.444 1.00 73.12 113 ARG A O 1
ATOM 879 N N . ALA A 1 114 ? -33.937 9.668 48.771 1.00 66.25 114 ALA A N 1
ATOM 880 C CA . ALA A 1 114 ? -34.580 10.638 49.647 1.00 66.25 114 ALA A CA 1
ATOM 881 C C . ALA A 1 114 ? -35.930 10.058 50.120 1.00 66.25 114 ALA A C 1
ATOM 883 O O . ALA A 1 114 ? -36.749 9.720 49.265 1.00 66.25 114 ALA A O 1
ATOM 884 N N . PRO A 1 115 ? -36.167 9.883 51.435 1.00 60.97 115 PRO A N 1
ATOM 885 C CA . PRO A 1 115 ? -37.488 9.503 51.921 1.00 60.97 115 PRO A CA 1
ATOM 886 C C . PRO A 1 115 ? -38.481 10.634 51.612 1.00 60.97 115 PRO A C 1
ATOM 888 O O . PRO A 1 115 ? -38.179 11.800 51.871 1.00 60.97 115 PRO A O 1
ATOM 891 N N . SER A 1 116 ? -39.617 10.267 51.012 1.00 65.00 116 SER A N 1
ATOM 892 C CA . SER A 1 116 ? -40.786 11.129 50.788 1.00 65.00 116 SER A CA 1
ATOM 893 C C . SER A 1 116 ? -41.427 11.565 52.095 1.00 65.00 116 SER A C 1
ATOM 895 O O . SER A 1 116 ? -41.593 10.660 52.948 1.00 65.00 116 SER A O 1
#

Secondary structure (DSSP, 8-state):
-HHHHHHHHHHHHHHHHHHHHHHHHHHHHHHHHHHHHHTSS-SSSSS-TT-SSHHHHHHHHHHHHHHHHHHHHHHHHHHHHHHHHHHHHHHHHHHHHHHHHHHHHHHHHHHTTS--

pLDDT: mean 74.22, std 11.0, range [53.94, 91.75]

Radius of gyration: 27.04 Å; Cα contacts (8 Å, |Δi|>4): 22; chains: 1; bounding box: 62×28×79 Å

Solvent-accessible surface area (backbone atoms only — not comparable to full-atom values): 6622 Å² total; per-residue (Å²): 119,72,68,64,55,53,55,55,57,52,50,57,54,50,50,57,53,48,54,52,52,49,53,52,52,52,54,52,51,53,51,52,49,50,37,42,73,72,63,54,40,46,101,55,87,70,40,49,76,85,59,92,47,77,70,56,51,55,53,55,50,49,52,48,48,54,55,51,45,52,50,50,53,51,52,52,51,53,51,51,49,53,55,52,51,55,61,56,54,59,55,58,54,57,54,49,52,53,56,62,56,45,58,59,52,53,50,52,60,51,60,76,64,56,85,130